Protein AF-A0A2E6K9S9-F1 (afdb_monomer)

Radius of gyration: 21.76 Å; Cα contacts (8 Å, |Δi|>4): 174; chains: 1; bounding box: 40×56×53 Å

Mean predicted aligned error: 11.15 Å

Sequence (138 aa):
MPVTQSCGAIKMEAGGRLWPNSSPAFRYSPISSASMPVILAVPHAGRSYPEEIIRQMRDPQSSMLKLEDRFVDKLATKIARETGAAILIAEAPRAMIDLNRNVDDVDWGMVRGWAEKARTPVTLIGGREAVWGWFHGA

Secondary structure (DSSP, 8-state):
-------PPPP-EEE---TTT---SEEE--GGG-SSS-EEEETT------HHHHTT-SSHHHHHHHHS-TTHHHHHHHHHHHH--EEEEE-S-TTT--TTS-TT---GGGSTTHHHHTTS-----SSS----------

Nearest PDB structures (foldseek):
  2odf-assembly2_B  TM=8.230E-01  e=2.430E+00  Agrobacterium fabrum str. C58
  2odf-assembly1_A  TM=8.263E-01  e=5.083E+00  Agrobacterium fabrum str. C58
  4qek-assembly1_A  TM=4.144E-01  e=2.779E+00  Mycobacterium tuberculosis H37Rv
  6cna-assembly1_D  TM=2.827E-01  e=3.178E+00  Rattus norvegicus
  8jj0-assembly1_A  TM=3.016E-01  e=7.601E+00  Homo sapiens

Structure (mmCIF, N/CA/C/O backbone):
data_AF-A0A2E6K9S9-F1
#
_entry.id   AF-A0A2E6K9S9-F1
#
loop_
_atom_site.group_PDB
_atom_site.id
_atom_site.type_symbol
_atom_site.label_atom_id
_atom_site.label_alt_id
_atom_site.label_comp_id
_atom_site.label_asym_id
_atom_site.label_entity_id
_atom_site.label_seq_id
_atom_site.pdbx_PDB_ins_code
_atom_site.Cartn_x
_atom_site.Cartn_y
_atom_site.Cartn_z
_atom_site.occupancy
_atom_site.B_iso_or_equiv
_atom_site.auth_seq_id
_atom_site.auth_comp_id
_atom_site.auth_asym_id
_atom_site.auth_atom_id
_atom_site.pdbx_PDB_model_num
ATOM 1 N N . MET A 1 1 ? -22.156 18.508 22.442 1.00 36.38 1 MET A N 1
ATOM 2 C CA . MET A 1 1 ? -21.326 17.376 22.904 1.00 36.38 1 MET A CA 1
ATOM 3 C C . MET A 1 1 ? -19.881 17.722 22.587 1.00 36.38 1 MET A C 1
ATOM 5 O O . MET A 1 1 ? -19.629 18.028 21.425 1.00 36.38 1 MET A O 1
ATOM 9 N N . PRO A 1 2 ? -18.963 17.786 23.563 1.00 31.95 2 PRO A N 1
ATOM 10 C CA . PRO A 1 2 ? -17.559 18.013 23.251 1.00 31.95 2 PRO A CA 1
ATOM 11 C C . PRO A 1 2 ? -17.049 16.797 22.471 1.00 31.95 2 PRO A C 1
ATOM 13 O O . PRO A 1 2 ? -17.202 15.663 22.919 1.00 31.95 2 PRO A O 1
ATOM 16 N N . VAL A 1 3 ? -16.507 17.027 21.275 1.00 35.84 3 VAL A N 1
ATOM 17 C CA . VAL A 1 3 ? -15.815 15.987 20.512 1.00 35.84 3 VAL A CA 1
ATOM 18 C C . VAL A 1 3 ? -14.481 15.771 21.209 1.00 35.84 3 VAL A C 1
ATOM 20 O O . VAL A 1 3 ? -13.521 16.509 21.004 1.00 35.84 3 VAL A O 1
ATOM 23 N N . THR A 1 4 ? -14.434 14.789 22.101 1.00 39.88 4 THR A N 1
ATOM 24 C CA . THR A 1 4 ? -13.175 14.232 22.580 1.00 39.88 4 THR A CA 1
ATOM 25 C C . THR A 1 4 ? -12.526 13.559 21.377 1.00 39.88 4 THR A C 1
ATOM 27 O O . THR A 1 4 ? -12.964 12.490 20.966 1.00 39.88 4 THR A O 1
ATOM 30 N N . GLN A 1 5 ? -11.503 14.164 20.781 1.00 41.75 5 GLN A N 1
ATOM 31 C CA . GLN A 1 5 ? -10.631 13.430 19.871 1.00 41.75 5 GLN A CA 1
ATOM 32 C C . GLN A 1 5 ? -9.212 13.480 20.399 1.00 41.75 5 GLN A C 1
ATOM 34 O O . GLN A 1 5 ? -8.505 14.482 20.325 1.00 41.75 5 GLN A O 1
ATOM 39 N N . SER A 1 6 ? -8.862 12.343 20.995 1.00 46.59 6 SER A N 1
ATOM 40 C CA . SER A 1 6 ? -7.512 11.854 21.218 1.00 46.59 6 SER A CA 1
ATOM 41 C C . SER A 1 6 ? -6.590 12.293 20.077 1.00 46.59 6 SER A C 1
ATOM 43 O O . SER A 1 6 ? -6.606 11.736 18.981 1.00 46.59 6 SER A O 1
ATOM 45 N N . CYS A 1 7 ? -5.772 13.309 20.345 1.00 42.12 7 CYS A N 1
ATOM 46 C CA . CYS A 1 7 ? -4.633 13.675 19.514 1.00 42.12 7 CYS A CA 1
ATOM 47 C C . CYS A 1 7 ? -3.494 12.689 19.819 1.00 42.12 7 CYS A C 1
ATOM 49 O O . CYS A 1 7 ? -2.490 13.031 20.436 1.00 42.12 7 CYS A O 1
ATOM 51 N N . GLY A 1 8 ? -3.705 11.418 19.476 1.00 60.91 8 GLY A N 1
ATOM 52 C CA . GLY A 1 8 ? -2.698 10.368 19.557 1.00 60.91 8 GLY A CA 1
ATOM 53 C C . GLY A 1 8 ? -2.144 10.069 18.169 1.00 60.91 8 GLY A C 1
ATOM 54 O O . GLY A 1 8 ? -2.893 9.967 17.197 1.00 60.91 8 GLY A O 1
ATOM 55 N N . ALA A 1 9 ? -0.825 9.921 18.044 1.00 72.44 9 ALA A N 1
ATOM 56 C CA . ALA A 1 9 ? -0.251 9.352 16.830 1.00 72.44 9 ALA A CA 1
ATOM 57 C C . ALA A 1 9 ? -0.765 7.910 16.659 1.00 72.44 9 ALA A C 1
ATOM 59 O O . ALA A 1 9 ? -0.695 7.122 17.602 1.00 72.44 9 ALA A O 1
ATOM 60 N N . ILE A 1 10 ? -1.262 7.552 15.468 1.00 85.38 10 ILE A N 1
ATOM 61 C CA . ILE A 1 10 ? -1.577 6.150 15.151 1.00 85.38 10 ILE A CA 1
ATOM 62 C C . ILE A 1 10 ? -0.277 5.359 15.265 1.00 85.38 10 ILE A C 1
ATOM 64 O O . ILE A 1 10 ? 0.690 5.649 14.554 1.00 85.38 10 ILE A O 1
ATOM 68 N N . LYS A 1 11 ? -0.253 4.367 16.158 1.00 89.31 11 LYS A N 1
ATOM 69 C CA . LYS A 1 11 ? 0.857 3.422 16.231 1.00 89.31 11 LYS A CA 1
ATOM 70 C C . LYS A 1 11 ? 0.837 2.569 14.965 1.00 89.31 11 LYS A C 1
ATOM 72 O O . LYS A 1 11 ? -0.150 1.891 14.698 1.00 89.31 11 LYS A O 1
ATOM 77 N N . MET A 1 12 ? 1.936 2.597 14.221 1.00 93.81 12 MET A N 1
ATOM 78 C CA . MET A 1 12 ? 2.115 1.814 13.001 1.00 93.81 12 MET A CA 1
ATOM 79 C C . MET A 1 12 ? 3.213 0.773 13.204 1.00 93.81 12 MET A C 1
ATOM 81 O O . MET A 1 12 ? 4.258 1.064 13.786 1.00 93.81 12 MET A O 1
ATOM 85 N N . GLU A 1 13 ? 2.985 -0.420 12.680 1.00 95.88 13 GLU A N 1
ATOM 86 C CA . GLU A 1 13 ? 3.943 -1.515 12.580 1.00 95.88 13 GLU A CA 1
ATOM 87 C C . GLU A 1 13 ? 4.247 -1.779 11.105 1.00 95.88 13 GLU A C 1
ATOM 89 O O . GLU A 1 13 ? 3.453 -1.449 10.224 1.00 95.88 13 GLU A O 1
ATOM 94 N N . ALA A 1 14 ? 5.428 -2.322 10.829 1.00 96.50 14 ALA A N 1
ATOM 95 C CA . ALA A 1 14 ? 5.895 -2.618 9.482 1.00 96.50 14 ALA A CA 1
ATOM 96 C C . ALA A 1 14 ? 5.890 -4.130 9.241 1.00 96.50 14 ALA A C 1
ATOM 98 O O . ALA A 1 14 ? 6.226 -4.902 10.138 1.00 96.50 14 ALA A O 1
ATOM 99 N N . GLY A 1 15 ? 5.537 -4.542 8.027 1.00 95.81 15 GLY A N 1
ATOM 100 C CA . GLY A 1 15 ? 5.458 -5.945 7.644 1.00 95.81 15 GLY A CA 1
ATOM 101 C C . GLY A 1 15 ? 5.961 -6.203 6.229 1.00 95.81 15 GLY A C 1
ATOM 102 O O . GLY A 1 15 ? 6.058 -5.300 5.392 1.00 95.81 15 GLY A O 1
ATOM 103 N N . GLY A 1 16 ? 6.302 -7.469 5.980 1.00 95.25 16 GLY A N 1
ATOM 104 C CA . GLY A 1 16 ? 6.906 -7.911 4.725 1.00 95.25 16 GLY A CA 1
ATOM 105 C C . GLY A 1 16 ? 8.263 -7.258 4.442 1.00 95.25 16 GLY A C 1
ATOM 106 O O . GLY A 1 16 ? 8.761 -6.435 5.212 1.00 95.25 16 GLY A O 1
ATOM 107 N N . ARG A 1 17 ? 8.886 -7.660 3.332 1.00 95.50 17 ARG A N 1
ATOM 108 C CA . ARG A 1 17 ? 10.155 -7.094 2.860 1.00 95.50 17 ARG A CA 1
ATOM 109 C C . ARG A 1 17 ? 10.157 -7.026 1.341 1.00 95.50 17 ARG A C 1
ATOM 111 O O . ARG A 1 17 ? 9.795 -8.000 0.686 1.00 95.50 17 ARG A O 1
ATOM 118 N N . LEU A 1 18 ? 10.575 -5.892 0.799 1.00 91.88 18 LEU A N 1
ATOM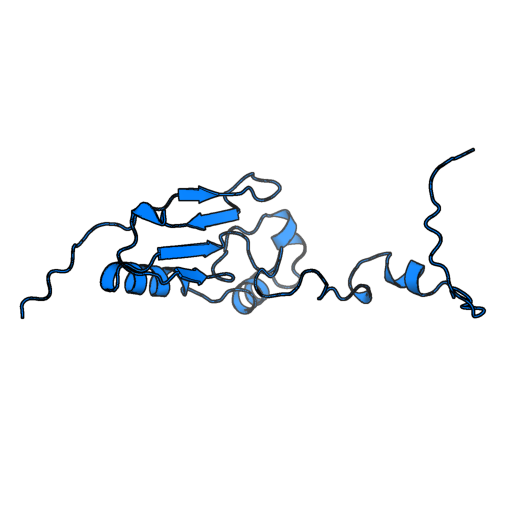 119 C CA . LEU A 1 18 ? 10.772 -5.694 -0.627 1.00 91.88 18 LEU A CA 1
ATOM 120 C C . LEU A 1 18 ? 12.152 -6.184 -1.040 1.00 91.88 18 LEU A C 1
ATOM 122 O O . LEU A 1 18 ? 13.158 -5.920 -0.381 1.00 91.88 18 LEU A O 1
ATOM 126 N N . TRP A 1 19 ? 12.203 -6.875 -2.169 1.00 87.25 19 TRP A N 1
ATOM 127 C CA . TRP A 1 19 ? 13.457 -7.132 -2.860 1.00 87.25 19 TRP A CA 1
ATOM 128 C C . TRP A 1 19 ? 13.911 -5.872 -3.619 1.00 87.25 19 TRP A C 1
ATOM 130 O O . TRP A 1 19 ? 13.052 -5.179 -4.168 1.00 87.25 19 TRP A O 1
ATOM 140 N N . PRO A 1 20 ? 15.222 -5.568 -3.708 1.00 88.31 20 PRO A N 1
ATOM 141 C CA . PRO A 1 20 ? 16.364 -6.226 -3.061 1.00 88.31 20 PRO A CA 1
ATOM 142 C C . PRO A 1 20 ? 16.767 -5.598 -1.719 1.00 88.31 20 PRO A C 1
ATOM 144 O O . PRO A 1 20 ? 17.520 -6.191 -0.953 1.00 88.31 20 PRO A O 1
ATOM 147 N N . ASN A 1 21 ? 16.279 -4.397 -1.412 1.00 83.06 21 ASN A N 1
ATOM 148 C CA . ASN A 1 21 ? 16.772 -3.576 -0.302 1.00 83.06 21 ASN A CA 1
ATOM 149 C C . ASN A 1 21 ? 16.188 -3.942 1.078 1.00 83.06 21 ASN A C 1
ATOM 151 O O . ASN A 1 21 ? 16.515 -3.291 2.067 1.00 83.06 21 ASN A O 1
ATOM 155 N N . SER A 1 22 ? 15.325 -4.961 1.163 1.00 89.75 22 SER A N 1
ATOM 156 C CA . SER A 1 22 ? 14.652 -5.413 2.391 1.00 89.75 22 SER A CA 1
ATOM 157 C C . SER A 1 22 ? 13.852 -4.329 3.125 1.00 89.75 22 SER A C 1
ATOM 159 O O . SER A 1 22 ? 13.562 -4.479 4.314 1.00 89.75 22 SER A O 1
ATOM 161 N N . SER A 1 23 ? 13.470 -3.248 2.437 1.00 92.25 23 SER A N 1
ATOM 162 C CA . SER A 1 23 ? 12.563 -2.237 2.992 1.00 92.25 23 SER A CA 1
ATOM 163 C C . SER A 1 23 ? 11.175 -2.841 3.268 1.00 92.25 23 SER A C 1
ATOM 165 O O . SER A 1 23 ? 10.826 -3.852 2.656 1.00 92.25 23 SER A O 1
ATOM 167 N N . PRO A 1 24 ? 10.375 -2.291 4.198 1.00 96.50 24 PRO A N 1
ATOM 168 C CA . PRO A 1 24 ? 9.038 -2.814 4.473 1.00 96.50 24 PRO A CA 1
ATOM 169 C C . PRO A 1 24 ? 8.162 -2.863 3.221 1.00 96.50 24 PRO A C 1
ATOM 171 O O . PRO A 1 24 ? 8.189 -1.937 2.417 1.00 96.50 24 PRO A O 1
ATOM 174 N N . ALA A 1 25 ? 7.355 -3.914 3.076 1.00 96.75 25 ALA A N 1
ATOM 175 C CA . ALA A 1 25 ? 6.396 -4.015 1.972 1.00 96.75 25 ALA A CA 1
ATOM 176 C C . ALA A 1 25 ? 5.077 -3.291 2.281 1.00 96.75 25 ALA A C 1
ATOM 178 O O . ALA A 1 25 ? 4.395 -2.817 1.372 1.00 96.75 25 ALA A O 1
ATOM 179 N N . PHE A 1 26 ? 4.723 -3.186 3.562 1.00 97.62 26 PHE A N 1
ATOM 180 C CA . PHE A 1 26 ? 3.543 -2.473 4.036 1.00 97.62 26 PHE A CA 1
ATOM 181 C C . PHE A 1 26 ? 3.720 -2.000 5.482 1.00 97.62 26 PHE A C 1
ATOM 183 O O . PHE A 1 26 ? 4.597 -2.470 6.215 1.00 97.62 26 PHE A O 1
ATOM 190 N N . ARG A 1 27 ? 2.839 -1.096 5.912 1.00 97.25 27 ARG A N 1
ATOM 191 C CA . ARG A 1 27 ? 2.632 -0.751 7.320 1.00 97.25 27 ARG A CA 1
ATOM 192 C C . ARG A 1 27 ? 1.170 -0.854 7.699 1.00 97.25 27 ARG A C 1
ATOM 194 O O . ARG A 1 27 ? 0.299 -0.600 6.877 1.00 97.25 27 ARG A O 1
ATOM 201 N N . TYR A 1 28 ? 0.896 -1.168 8.954 1.00 96.75 28 TYR A N 1
ATOM 202 C CA . TYR A 1 28 ? -0.464 -1.266 9.469 1.00 96.75 28 TYR A CA 1
ATOM 203 C C . TYR A 1 28 ? -0.558 -0.768 10.907 1.00 96.75 28 TYR A C 1
ATOM 205 O O . TYR A 1 28 ? 0.431 -0.770 11.636 1.00 96.75 28 TYR A O 1
ATOM 213 N N . SER A 1 29 ? -1.749 -0.359 11.333 1.00 95.56 29 SER A N 1
ATOM 214 C CA . SER A 1 29 ? -2.047 -0.157 12.751 1.00 95.56 29 SER A CA 1
ATOM 215 C C . SER A 1 29 ? -2.544 -1.469 13.368 1.00 95.56 29 SER A C 1
ATOM 217 O O . SER A 1 29 ? -3.447 -2.082 12.787 1.00 95.56 29 SER A O 1
ATOM 219 N N . PRO A 1 30 ? -2.044 -1.906 14.536 1.00 91.19 30 PRO A N 1
ATOM 220 C CA . PRO A 1 30 ? -2.567 -3.093 15.210 1.00 91.19 30 PRO A CA 1
ATOM 221 C C . PRO A 1 30 ? -4.078 -2.990 15.451 1.00 91.19 30 PRO A C 1
ATOM 223 O O . PRO A 1 30 ? -4.555 -1.973 15.951 1.00 91.19 30 PRO A O 1
ATOM 226 N N . ILE A 1 31 ? -4.838 -4.047 15.152 1.00 84.81 31 ILE A N 1
ATOM 227 C CA . ILE A 1 31 ? -6.307 -4.053 15.319 1.00 84.81 31 ILE A CA 1
ATOM 228 C C . ILE A 1 31 ? -6.708 -3.818 16.783 1.00 84.81 31 ILE A C 1
ATOM 230 O O . ILE A 1 31 ? -7.719 -3.180 17.047 1.00 84.81 31 ILE A O 1
ATOM 234 N N . SER A 1 32 ? -5.875 -4.241 17.740 1.00 85.19 32 SER A N 1
ATOM 235 C CA . SER A 1 32 ? -6.064 -3.964 19.172 1.00 85.19 32 SER A CA 1
ATOM 236 C C . SER A 1 32 ? -6.070 -2.472 19.530 1.00 85.19 32 SER A C 1
ATOM 238 O O . SER A 1 32 ? -6.477 -2.120 20.633 1.00 85.19 32 SER A O 1
ATOM 240 N N . SER A 1 33 ? -5.623 -1.599 18.622 1.00 80.19 33 SER A N 1
ATOM 241 C CA . SER A 1 33 ? -5.662 -0.141 18.778 1.00 80.19 33 SER A CA 1
ATOM 242 C C . SER A 1 33 ? -6.837 0.536 18.061 1.00 80.19 33 SER A C 1
ATOM 244 O O . SER A 1 33 ? -7.002 1.746 18.199 1.00 80.19 33 SER A O 1
ATOM 246 N N . ALA A 1 34 ? -7.651 -0.213 17.311 1.00 89.25 34 ALA A N 1
ATOM 247 C CA . ALA A 1 34 ? -8.806 0.323 16.599 1.00 89.25 34 ALA A CA 1
ATOM 248 C C . ALA A 1 34 ? -10.033 0.426 17.516 1.00 89.25 34 ALA A C 1
ATOM 250 O O . ALA A 1 34 ? -10.288 -0.458 18.332 1.00 89.25 34 ALA A O 1
ATOM 251 N N . SER A 1 35 ? -10.827 1.485 17.350 1.00 91.50 35 SER A N 1
ATOM 252 C CA . SER A 1 35 ? -12.069 1.707 18.107 1.00 91.50 35 SER A CA 1
ATOM 253 C C . SER A 1 35 ? -13.335 1.355 17.319 1.00 91.50 35 SER A C 1
ATOM 255 O O . SER A 1 35 ? -14.440 1.492 17.843 1.00 91.50 35 SER A O 1
ATOM 257 N N . MET A 1 36 ? -13.196 0.905 16.067 1.00 92.12 36 MET A N 1
ATOM 258 C CA . MET A 1 36 ? -14.310 0.490 15.215 1.00 92.12 36 MET A CA 1
ATOM 259 C C . MET A 1 36 ? -13.934 -0.685 14.300 1.00 92.12 36 MET A C 1
ATOM 261 O O . MET A 1 36 ? -12.756 -0.855 13.979 1.00 92.12 36 MET A O 1
ATOM 265 N N . PRO A 1 37 ? -14.917 -1.469 13.816 1.00 94.38 37 PRO A N 1
ATOM 266 C CA . PRO A 1 37 ? -14.675 -2.639 12.972 1.00 94.38 37 PRO A CA 1
ATOM 267 C C . PRO A 1 37 ? -14.471 -2.257 11.493 1.00 94.38 37 PRO A C 1
ATOM 269 O O . PRO A 1 37 ? -15.073 -2.849 10.601 1.00 94.38 37 PRO A O 1
ATOM 272 N N . VAL A 1 38 ? -13.651 -1.239 11.223 1.00 95.06 38 VAL A N 1
ATOM 273 C CA . VAL A 1 38 ? -13.349 -0.756 9.868 1.00 95.06 38 VAL A CA 1
ATOM 274 C C . VAL A 1 38 ? -11.838 -0.694 9.677 1.00 95.06 38 VAL A C 1
ATOM 276 O O . VAL A 1 38 ? -11.117 -0.182 10.534 1.00 95.06 38 VAL A O 1
ATOM 279 N N . ILE A 1 39 ? -11.374 -1.195 8.529 1.00 95.75 39 ILE A N 1
ATOM 280 C CA . ILE A 1 39 ? -9.983 -1.098 8.079 1.00 95.75 39 ILE A CA 1
ATOM 281 C C . ILE A 1 39 ? -9.944 -0.255 6.803 1.00 95.75 39 ILE A C 1
ATOM 283 O O . ILE A 1 39 ? -10.614 -0.569 5.821 1.00 95.75 39 ILE A O 1
ATOM 287 N N . LEU A 1 40 ? -9.122 0.790 6.803 1.00 96.94 40 LEU A N 1
ATOM 288 C CA . LEU A 1 40 ? -8.782 1.565 5.616 1.00 96.94 40 LEU A CA 1
ATOM 289 C C . LEU A 1 40 ? -7.585 0.910 4.921 1.00 96.94 40 LEU A C 1
ATOM 291 O O . LEU A 1 40 ? -6.455 0.993 5.406 1.00 96.94 40 LEU A O 1
ATOM 295 N N . ALA A 1 41 ? -7.831 0.247 3.793 1.00 97.50 41 ALA A N 1
ATOM 296 C CA . ALA A 1 41 ? -6.782 -0.335 2.965 1.00 97.50 41 ALA A CA 1
ATOM 297 C C . ALA A 1 41 ? -6.322 0.662 1.896 1.00 97.50 41 ALA A C 1
ATOM 299 O O . ALA A 1 41 ? -7.133 1.276 1.204 1.00 97.50 41 ALA A O 1
ATOM 300 N N . VAL A 1 42 ? -5.008 0.807 1.759 1.00 98.06 42 VAL A N 1
ATOM 301 C CA . VAL A 1 42 ? -4.373 1.781 0.875 1.00 98.06 42 VAL A CA 1
ATOM 302 C C . VAL A 1 42 ? -3.329 1.069 0.002 1.00 98.06 42 VAL A C 1
ATOM 304 O O . VAL A 1 42 ? -2.127 1.146 0.276 1.00 98.06 42 VAL A O 1
ATOM 307 N N . PRO A 1 43 ? -3.768 0.325 -1.032 1.00 97.88 43 PRO A N 1
ATOM 308 C CA . PRO A 1 43 ? -2.906 -0.589 -1.787 1.00 97.88 43 PRO A CA 1
ATOM 309 C C . PRO A 1 43 ? -1.930 0.122 -2.734 1.00 97.88 43 PRO A C 1
ATOM 311 O O . PRO A 1 43 ? -0.976 -0.490 -3.205 1.00 97.88 43 PRO A O 1
ATOM 314 N N . HIS A 1 44 ? -2.155 1.406 -3.024 1.00 98.06 44 HIS A N 1
ATOM 315 C CA . HIS A 1 44 ? -1.481 2.130 -4.106 1.00 98.06 44 HIS A CA 1
ATOM 316 C C . HIS A 1 44 ? -0.721 3.384 -3.657 1.00 98.06 44 HIS A C 1
ATOM 318 O O . HIS A 1 44 ? -0.369 4.231 -4.478 1.00 98.06 44 HIS A O 1
ATOM 324 N N . ALA A 1 45 ? -0.436 3.500 -2.359 1.00 97.19 45 ALA A N 1
ATOM 325 C CA . ALA A 1 45 ? 0.386 4.582 -1.813 1.00 97.19 45 ALA A CA 1
ATOM 326 C C . ALA A 1 45 ? 1.899 4.305 -1.853 1.00 97.19 45 ALA A C 1
ATOM 328 O O . ALA A 1 45 ? 2.683 5.181 -1.472 1.00 97.19 45 ALA A O 1
ATOM 329 N N . GLY A 1 46 ? 2.302 3.104 -2.276 1.00 95.88 46 GLY A N 1
ATOM 330 C CA . GLY A 1 46 ? 3.684 2.650 -2.221 1.00 95.88 46 GLY A CA 1
ATOM 331 C C . GLY A 1 46 ? 4.615 3.460 -3.116 1.00 95.88 46 GLY A C 1
ATOM 332 O O . GLY A 1 46 ? 4.350 3.653 -4.302 1.00 95.88 46 GLY A O 1
ATOM 333 N N . ARG A 1 47 ? 5.716 3.933 -2.525 1.00 94.94 47 ARG A N 1
ATOM 334 C CA . ARG A 1 47 ? 6.741 4.767 -3.184 1.00 94.94 47 ARG A CA 1
ATOM 335 C C . ARG A 1 47 ? 8.156 4.244 -2.972 1.00 94.94 47 ARG A C 1
ATOM 337 O O . ARG A 1 47 ? 9.121 4.889 -3.375 1.00 94.94 47 ARG A O 1
ATOM 344 N N . SER A 1 48 ? 8.300 3.082 -2.344 1.00 94.94 48 SER A N 1
ATOM 345 C CA . SER A 1 48 ? 9.590 2.430 -2.144 1.00 94.94 48 SER A CA 1
ATOM 346 C C . SER A 1 48 ? 9.996 1.683 -3.411 1.00 94.94 48 SER A C 1
ATOM 348 O O . SER A 1 48 ? 10.010 0.459 -3.430 1.00 94.94 48 SER A O 1
ATOM 350 N N . TYR A 1 49 ? 10.293 2.420 -4.483 1.00 94.62 49 TYR A N 1
ATOM 351 C CA . TYR A 1 49 ? 10.771 1.852 -5.743 1.00 94.62 49 TYR A CA 1
ATOM 352 C C . TYR A 1 49 ? 12.232 1.400 -5.614 1.00 94.62 49 TYR A C 1
ATOM 354 O O . TYR A 1 49 ? 13.107 2.248 -5.415 1.00 94.62 49 TYR A O 1
ATOM 362 N N . PRO A 1 50 ? 12.533 0.096 -5.761 1.00 93.06 50 PRO A N 1
ATOM 363 C CA . PRO A 1 50 ? 13.903 -0.356 -5.945 1.00 93.06 50 PRO A CA 1
ATOM 364 C C . PRO A 1 50 ? 14.522 0.255 -7.198 1.00 93.06 50 PRO A C 1
ATOM 366 O O . PRO A 1 50 ? 13.838 0.448 -8.208 1.00 93.06 50 PRO A O 1
ATOM 369 N N . GLU A 1 51 ? 15.827 0.507 -7.168 1.00 93.81 51 GLU A N 1
ATOM 370 C CA . GLU A 1 51 ? 16.530 1.113 -8.299 1.00 93.81 51 GLU A CA 1
ATOM 371 C C . GLU A 1 51 ? 16.432 0.243 -9.564 1.00 93.81 51 GLU A C 1
ATOM 373 O O . GLU A 1 51 ? 16.285 0.752 -10.674 1.00 93.81 51 GLU A O 1
ATOM 378 N N . GLU A 1 52 ? 16.414 -1.079 -9.399 1.00 91.31 52 GLU A N 1
ATOM 379 C CA . GLU A 1 52 ? 16.247 -2.059 -10.471 1.00 91.31 52 GLU A CA 1
ATOM 380 C C . GLU A 1 52 ? 14.906 -1.917 -11.196 1.00 91.31 52 GLU A C 1
ATOM 382 O O . GLU A 1 52 ? 14.838 -2.165 -12.400 1.00 91.31 52 GLU A O 1
ATOM 387 N N . ILE A 1 53 ? 13.850 -1.511 -10.485 1.00 92.31 53 ILE A N 1
ATOM 388 C CA . ILE A 1 53 ? 12.530 -1.256 -11.070 1.00 92.31 53 ILE A CA 1
ATOM 389 C C . ILE A 1 53 ? 12.545 0.085 -11.800 1.00 92.31 53 ILE A C 1
ATOM 391 O O . ILE A 1 53 ? 12.096 0.158 -12.942 1.00 92.31 53 ILE A O 1
ATOM 395 N N . ILE A 1 54 ? 13.122 1.126 -11.190 1.00 95.00 54 ILE A N 1
AT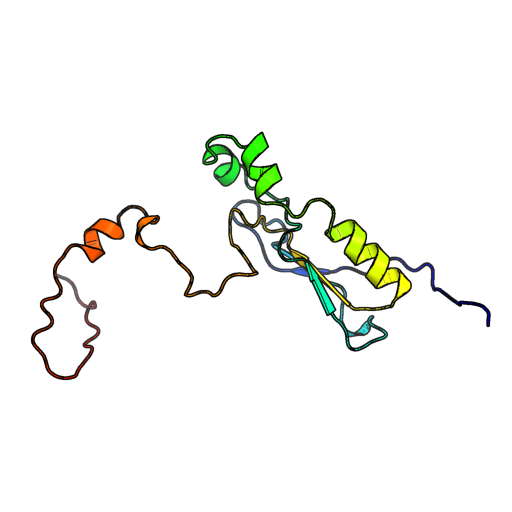OM 396 C CA . ILE A 1 54 ? 13.240 2.461 -11.799 1.00 95.00 54 ILE A CA 1
ATOM 397 C C . ILE A 1 54 ? 13.989 2.379 -13.134 1.00 95.00 54 ILE A C 1
ATOM 399 O O . ILE A 1 54 ? 13.517 2.919 -14.131 1.00 95.00 54 ILE A O 1
ATOM 403 N N . ARG A 1 55 ? 15.116 1.655 -13.186 1.00 94.81 55 ARG A N 1
ATOM 404 C CA . ARG A 1 55 ? 15.928 1.488 -14.407 1.00 94.81 55 ARG A CA 1
ATOM 405 C C . ARG A 1 55 ? 15.197 0.761 -15.541 1.00 94.81 55 ARG A C 1
ATOM 407 O O . ARG A 1 55 ? 15.575 0.921 -16.696 1.00 94.81 55 ARG A O 1
ATOM 414 N N . GLN A 1 56 ? 14.176 -0.038 -15.231 1.00 91.56 56 GLN A N 1
ATOM 415 C CA . GLN A 1 56 ? 13.366 -0.745 -16.230 1.00 91.56 56 GLN A CA 1
ATOM 416 C C . GLN A 1 56 ? 12.182 0.086 -16.743 1.00 91.56 56 GLN A C 1
ATOM 418 O O . GLN A 1 56 ? 11.557 -0.283 -17.739 1.00 91.56 56 GLN A O 1
ATOM 423 N N . MET A 1 57 ? 11.864 1.212 -16.098 1.00 93.56 57 MET A N 1
ATOM 424 C CA . MET A 1 57 ? 10.803 2.100 -16.558 1.00 93.56 57 MET A CA 1
ATOM 425 C C . MET A 1 57 ? 11.252 2.899 -17.783 1.00 93.56 57 MET A C 1
ATOM 427 O O . MET A 1 57 ? 12.329 3.485 -17.805 1.00 93.56 57 MET A O 1
ATOM 431 N N . ARG A 1 58 ? 10.378 2.983 -18.793 1.00 91.88 58 ARG A N 1
ATOM 432 C CA . ARG A 1 58 ? 10.632 3.763 -20.018 1.00 91.88 58 ARG A CA 1
ATOM 433 C C . ARG A 1 58 ? 10.769 5.264 -19.743 1.00 91.88 58 ARG A C 1
ATOM 435 O O . ARG A 1 58 ? 11.632 5.915 -20.315 1.00 91.88 58 ARG A O 1
ATOM 442 N N . ASP A 1 59 ? 9.891 5.790 -18.896 1.00 96.00 59 ASP A N 1
ATOM 443 C CA . ASP A 1 59 ? 9.899 7.172 -18.408 1.00 96.00 59 ASP A CA 1
ATOM 444 C C . ASP A 1 59 ? 9.564 7.125 -16.912 1.00 96.00 59 ASP A C 1
ATOM 446 O O . ASP A 1 59 ? 8.379 7.094 -16.553 1.00 96.00 59 ASP A O 1
ATOM 450 N N . PRO A 1 60 ? 10.574 7.029 -16.029 1.00 95.62 60 PRO A N 1
ATOM 451 C CA . PRO A 1 60 ? 10.340 6.822 -14.607 1.00 95.62 60 PRO A CA 1
ATOM 452 C C . PRO A 1 60 ? 9.503 7.933 -13.973 1.00 95.62 60 PRO A C 1
ATOM 454 O O . PRO A 1 60 ? 8.601 7.649 -13.188 1.00 95.62 60 PRO A O 1
ATOM 457 N N . GLN A 1 61 ? 9.751 9.194 -14.341 1.00 94.19 61 GLN A N 1
ATOM 458 C CA . GLN A 1 61 ? 9.045 10.329 -13.751 1.00 94.19 61 GLN A CA 1
ATOM 459 C C . GLN A 1 61 ? 7.553 10.277 -14.081 1.00 94.19 61 GLN A C 1
ATOM 461 O O . GLN A 1 61 ? 6.730 10.343 -13.172 1.00 94.19 61 GLN A O 1
ATOM 466 N N . SER A 1 62 ? 7.188 10.099 -15.354 1.00 96.19 62 SER A N 1
ATOM 467 C CA . SER A 1 62 ? 5.774 10.002 -15.738 1.00 96.19 62 SER A CA 1
ATOM 468 C C . SER A 1 62 ? 5.121 8.712 -15.233 1.00 96.19 62 SER A C 1
ATOM 470 O O . SER A 1 62 ? 3.962 8.725 -14.817 1.00 96.19 62 SER A O 1
ATOM 472 N N . SER A 1 63 ? 5.851 7.594 -15.249 1.00 95.50 63 SER A N 1
ATOM 473 C CA . SER A 1 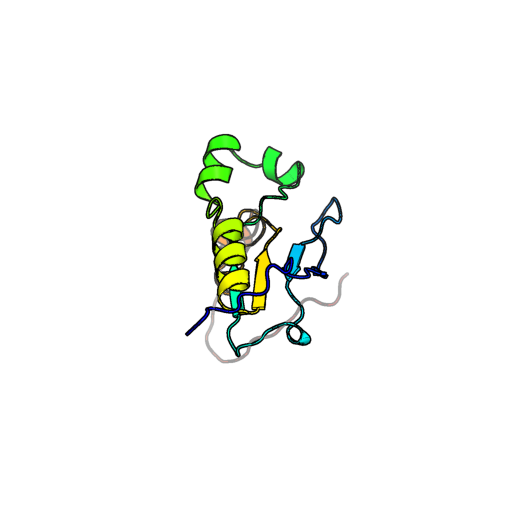63 ? 5.306 6.281 -14.878 1.00 95.50 63 SER A CA 1
ATOM 474 C C . SER A 1 63 ? 4.967 6.208 -13.393 1.00 95.50 63 SER A C 1
ATOM 476 O O . SER A 1 63 ? 3.858 5.806 -13.052 1.00 95.50 63 SER A O 1
ATOM 478 N N . MET A 1 64 ? 5.868 6.659 -12.512 1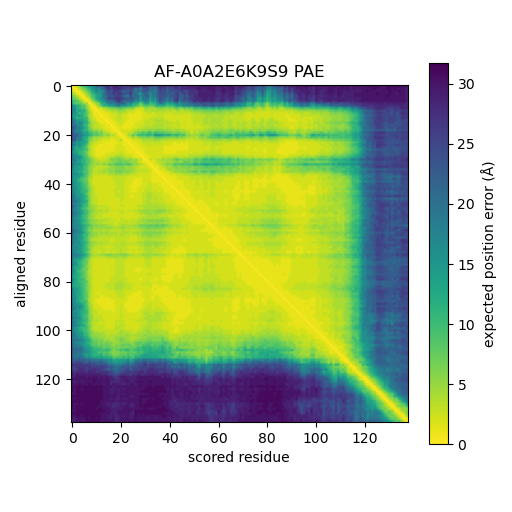.00 95.44 64 MET A N 1
ATOM 479 C CA . MET A 1 64 ? 5.616 6.679 -11.065 1.00 95.44 64 MET A CA 1
ATOM 480 C C . MET A 1 64 ? 4.378 7.522 -10.726 1.00 95.44 64 MET A C 1
ATOM 482 O O . MET A 1 64 ? 3.513 7.079 -9.976 1.00 95.44 64 MET A O 1
ATOM 486 N N . LEU A 1 65 ? 4.217 8.686 -11.370 1.00 93.81 65 LEU A N 1
ATOM 487 C CA . LEU A 1 65 ? 3.038 9.542 -11.182 1.00 93.81 65 LEU A CA 1
ATOM 488 C C . LEU A 1 65 ? 1.718 8.863 -11.546 1.00 93.81 65 LEU A C 1
ATOM 490 O O . LEU A 1 65 ? 0.710 9.121 -10.898 1.00 93.81 65 LEU A O 1
ATOM 494 N N . LYS A 1 66 ? 1.714 8.037 -12.594 1.00 94.56 66 LYS A N 1
ATOM 495 C CA . LYS A 1 66 ? 0.511 7.349 -13.084 1.00 94.56 66 LYS A CA 1
ATOM 496 C C . LYS A 1 66 ? 0.170 6.094 -12.284 1.00 94.56 66 LYS A C 1
ATOM 498 O O . LYS A 1 66 ? -0.975 5.660 -12.310 1.00 94.56 66 LYS A O 1
ATOM 503 N N . LEU A 1 67 ? 1.161 5.490 -11.632 1.00 95.25 67 LEU A N 1
ATOM 504 C CA . LEU A 1 67 ? 1.015 4.223 -10.911 1.00 95.25 67 LEU A CA 1
ATOM 505 C C . LEU A 1 67 ? 0.728 4.416 -9.413 1.00 95.25 67 LEU A C 1
ATOM 507 O O . LEU A 1 67 ? 0.308 3.469 -8.741 1.00 95.25 67 LEU A O 1
ATOM 511 N N . GLU A 1 68 ? 0.916 5.629 -8.897 1.00 96.44 68 GLU A N 1
ATOM 512 C CA . GLU A 1 68 ? 0.642 6.010 -7.512 1.00 96.44 68 GLU A CA 1
ATOM 513 C C . GLU A 1 68 ? -0.720 6.687 -7.350 1.00 96.44 68 GLU A C 1
ATOM 515 O O . GLU A 1 68 ? -1.031 7.665 -8.032 1.00 96.44 68 GLU A O 1
ATOM 520 N N . ASP A 1 69 ? -1.455 6.292 -6.314 1.00 97.12 69 ASP A N 1
ATOM 521 C CA . ASP A 1 69 ? -2.569 7.087 -5.803 1.00 97.12 69 ASP A CA 1
ATOM 522 C C . ASP A 1 69 ? -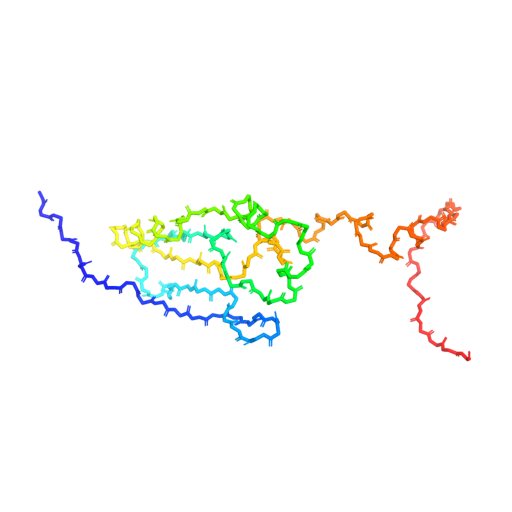1.984 8.162 -4.875 1.00 97.12 69 ASP A C 1
ATOM 524 O O . ASP A 1 69 ? -1.870 8.007 -3.658 1.00 97.12 69 ASP A O 1
ATOM 528 N N . ARG A 1 70 ? -1.470 9.251 -5.450 1.00 92.31 70 ARG A N 1
ATOM 529 C CA . ARG A 1 70 ? -0.628 10.185 -4.691 1.00 92.31 70 ARG A CA 1
ATOM 530 C C . ARG A 1 70 ? -1.333 10.789 -3.471 1.00 92.31 70 ARG A C 1
ATOM 532 O O . ARG A 1 70 ? -2.328 11.491 -3.569 1.00 92.31 70 ARG A O 1
ATOM 539 N N . PHE A 1 71 ? -0.693 10.586 -2.321 1.00 94.44 71 PHE A N 1
ATOM 540 C CA . PHE A 1 71 ? -1.000 11.136 -0.995 1.00 94.44 71 PHE A CA 1
ATOM 541 C C . PHE A 1 71 ? -2.231 10.538 -0.316 1.00 94.44 71 PHE A C 1
ATOM 543 O O . PHE A 1 71 ? -2.619 11.006 0.757 1.00 94.44 71 PHE A O 1
ATOM 550 N N . VAL A 1 72 ? -2.800 9.470 -0.877 1.00 97.12 72 VAL A N 1
ATOM 551 C CA . VAL A 1 72 ? -3.919 8.758 -0.257 1.00 97.12 72 VAL A CA 1
ATOM 552 C C . VAL A 1 72 ? -3.547 8.185 1.123 1.00 97.12 72 VAL A C 1
ATOM 554 O O . VAL A 1 72 ? -4.392 8.132 2.010 1.00 97.12 72 VAL A O 1
ATOM 557 N N . ASP A 1 73 ? -2.270 7.868 1.367 1.00 96.44 73 ASP A N 1
ATOM 558 C CA . ASP A 1 73 ? -1.735 7.479 2.678 1.00 96.44 73 ASP A CA 1
ATOM 559 C C . ASP A 1 73 ? -1.939 8.564 3.743 1.00 96.44 73 ASP A C 1
ATOM 561 O O . ASP A 1 73 ? -2.352 8.276 4.870 1.00 96.44 73 ASP A O 1
ATOM 565 N N . LYS A 1 74 ? -1.709 9.831 3.378 1.00 96.19 74 LYS A N 1
ATOM 566 C CA . LYS A 1 74 ? -1.902 10.978 4.275 1.00 96.19 74 LYS A CA 1
ATOM 567 C C . LYS A 1 74 ? -3.381 11.186 4.578 1.00 96.19 74 LYS A C 1
ATOM 569 O O . LYS A 1 74 ? -3.739 11.430 5.731 1.00 96.19 74 LYS A O 1
ATOM 574 N N . LEU A 1 75 ? -4.228 11.064 3.554 1.00 96.81 75 LEU A N 1
ATOM 575 C CA . LEU A 1 75 ? -5.679 11.162 3.695 1.00 96.81 75 LEU A CA 1
ATOM 576 C C . LEU A 1 75 ? -6.213 10.060 4.617 1.00 96.81 75 LEU A C 1
ATOM 578 O O . LEU A 1 75 ? -6.875 10.361 5.606 1.00 96.81 75 LEU A O 1
ATOM 582 N N . ALA A 1 76 ? -5.862 8.804 4.347 1.00 96.62 76 ALA A N 1
ATOM 583 C CA . ALA A 1 76 ? -6.273 7.665 5.156 1.00 96.62 76 ALA A CA 1
ATOM 584 C C . ALA A 1 76 ? -5.765 7.777 6.600 1.00 96.62 76 ALA A C 1
ATOM 586 O O . ALA A 1 76 ? -6.523 7.526 7.529 1.00 96.62 76 ALA A O 1
ATOM 587 N N . THR A 1 77 ? -4.525 8.235 6.812 1.00 95.75 77 THR A N 1
ATOM 588 C CA . THR A 1 77 ? -3.979 8.475 8.160 1.00 95.75 77 THR A CA 1
ATOM 589 C C . THR A 1 77 ? -4.801 9.513 8.923 1.00 95.75 77 THR A C 1
ATOM 591 O O . THR A 1 77 ? -5.066 9.334 10.111 1.00 95.75 77 THR A O 1
ATOM 594 N N . LYS A 1 78 ? -5.221 10.600 8.263 1.00 96.06 78 LYS A N 1
ATOM 595 C CA . LYS A 1 78 ? -6.077 11.617 8.884 1.00 96.06 78 LYS A CA 1
ATOM 596 C C . LYS A 1 78 ? -7.450 11.041 9.242 1.00 96.06 78 LYS A C 1
ATOM 598 O O . LYS A 1 78 ? -7.877 11.186 10.382 1.00 96.06 78 LYS A O 1
ATOM 603 N N . ILE A 1 79 ? -8.087 10.329 8.311 1.00 95.31 79 ILE A N 1
ATOM 604 C CA . ILE A 1 79 ? -9.387 9.686 8.547 1.00 95.31 79 ILE A CA 1
ATOM 605 C C . ILE A 1 79 ? -9.283 8.683 9.699 1.00 95.31 79 ILE A C 1
ATOM 607 O O . ILE A 1 79 ? -10.113 8.707 10.600 1.00 95.31 79 ILE A O 1
ATOM 611 N N . ALA A 1 80 ? -8.252 7.839 9.728 1.00 94.88 80 ALA A N 1
ATOM 612 C CA . ALA A 1 80 ? -8.038 6.868 10.797 1.00 94.88 80 ALA A CA 1
ATOM 613 C C . ALA A 1 80 ? -7.836 7.539 12.167 1.00 94.88 80 ALA A C 1
ATOM 615 O O . ALA A 1 80 ? -8.342 7.035 13.162 1.00 94.88 80 ALA A O 1
ATOM 616 N N . ARG A 1 81 ? -7.174 8.704 12.238 1.00 93.06 81 ARG A N 1
ATOM 617 C CA . ARG A 1 81 ? -7.022 9.461 13.498 1.00 93.06 81 ARG A CA 1
ATOM 618 C C . ARG A 1 81 ? -8.348 10.007 14.007 1.00 93.06 81 ARG A C 1
ATOM 620 O O . ARG A 1 81 ? -8.610 9.952 15.201 1.00 93.06 81 ARG A O 1
ATOM 627 N N . GLU A 1 82 ? -9.160 10.548 13.108 1.00 93.56 82 GLU A N 1
ATOM 628 C CA . GLU A 1 82 ? -10.446 11.149 13.467 1.00 93.56 82 GLU A CA 1
ATOM 629 C C . GLU A 1 82 ? -11.489 10.070 13.794 1.00 93.56 82 GLU A C 1
ATOM 631 O O . GLU A 1 82 ? -12.276 10.191 14.726 1.00 93.56 82 GLU A O 1
ATOM 636 N N . THR A 1 83 ? -11.490 8.967 13.060 1.00 93.69 83 THR A N 1
ATOM 637 C CA . THR A 1 83 ? -12.507 7.923 13.226 1.00 93.69 83 THR A CA 1
ATOM 638 C C . THR A 1 83 ? -12.105 6.879 14.269 1.00 93.69 83 THR A C 1
ATOM 640 O O . THR A 1 83 ? -12.954 6.396 15.012 1.00 93.69 83 THR A O 1
ATOM 643 N N . GLY A 1 84 ? -10.816 6.550 14.361 1.00 92.94 84 GLY A N 1
ATOM 644 C CA . GLY A 1 84 ? -10.306 5.389 15.091 1.00 92.94 84 GLY A CA 1
ATOM 645 C C . GLY A 1 84 ? -10.388 4.076 14.298 1.00 92.94 84 GLY A C 1
ATOM 646 O O . GLY A 1 84 ? -10.280 2.992 14.875 1.00 92.94 84 GLY A O 1
ATOM 647 N N . ALA A 1 85 ? -10.573 4.161 12.975 1.00 95.12 85 ALA A N 1
ATOM 648 C CA . ALA A 1 85 ? -10.422 3.025 12.070 1.00 95.12 85 ALA A CA 1
ATOM 649 C C . ALA A 1 85 ? -8.972 2.511 12.053 1.00 95.12 85 ALA A C 1
ATOM 651 O O . ALA A 1 85 ? -8.019 3.290 12.136 1.00 95.12 85 ALA A O 1
ATOM 652 N N . ALA A 1 86 ? -8.804 1.199 11.882 1.00 95.88 86 ALA A N 1
ATOM 653 C CA . ALA A 1 86 ? -7.500 0.629 11.568 1.00 95.88 86 ALA A CA 1
ATOM 654 C C . ALA A 1 86 ? -7.082 1.010 10.140 1.00 95.88 86 ALA A C 1
ATOM 656 O O . ALA A 1 86 ? -7.917 1.307 9.286 1.00 95.88 86 ALA A O 1
ATOM 657 N N . ILE A 1 87 ? -5.786 0.965 9.856 1.00 97.00 87 ILE A N 1
ATOM 658 C CA . ILE A 1 87 ? -5.228 1.309 8.550 1.00 97.00 87 ILE A CA 1
ATOM 659 C C . ILE A 1 87 ? -4.169 0.291 8.120 1.00 97.00 87 ILE A C 1
ATOM 661 O O . ILE A 1 87 ? -3.393 -0.191 8.944 1.00 97.00 87 ILE A O 1
ATOM 665 N N . LEU A 1 88 ? -4.135 -0.016 6.824 1.00 97.69 88 LEU A N 1
ATOM 666 C CA . LEU A 1 88 ? -3.130 -0.840 6.154 1.00 97.69 88 LEU A CA 1
ATOM 667 C C . LEU A 1 88 ? -2.664 -0.104 4.894 1.00 97.69 88 LEU A C 1
ATOM 669 O O . LEU A 1 88 ? -3.458 0.153 3.994 1.00 97.69 88 LEU A O 1
ATOM 673 N N . ILE A 1 89 ? -1.380 0.235 4.829 1.00 98.06 89 ILE A N 1
ATOM 674 C CA . ILE A 1 89 ? -0.774 1.030 3.759 1.00 98.06 89 ILE A CA 1
ATOM 675 C C . ILE A 1 89 ? 0.313 0.213 3.076 1.00 98.06 89 ILE A C 1
ATOM 677 O O . ILE A 1 89 ? 1.243 -0.254 3.733 1.00 98.06 89 ILE A O 1
ATOM 681 N N . ALA A 1 90 ? 0.220 0.072 1.758 1.00 98.00 90 ALA A N 1
ATOM 682 C CA . ALA A 1 90 ? 1.291 -0.506 0.963 1.00 98.00 90 ALA A CA 1
ATOM 683 C C . ALA A 1 90 ? 2.479 0.462 0.856 1.00 98.00 90 ALA A C 1
ATOM 685 O O . ALA A 1 90 ? 2.305 1.645 0.569 1.00 98.00 90 ALA A O 1
ATOM 686 N N . GLU A 1 91 ? 3.686 -0.063 1.050 1.00 96.81 91 GLU A N 1
ATOM 687 C CA . GLU A 1 91 ? 4.956 0.616 0.745 1.00 96.81 91 GLU A CA 1
ATOM 688 C C . GLU A 1 91 ? 5.508 0.135 -0.608 1.00 96.81 91 GLU A C 1
ATOM 690 O O . GLU A 1 91 ? 6.139 0.901 -1.343 1.00 96.81 91 GLU A O 1
ATOM 695 N N . ALA A 1 92 ? 5.189 -1.117 -0.968 1.00 96.62 92 ALA A N 1
ATOM 696 C CA . ALA A 1 92 ? 5.419 -1.695 -2.284 1.00 96.62 92 ALA A CA 1
ATOM 697 C C . ALA A 1 92 ? 4.712 -0.863 -3.371 1.00 96.62 92 ALA A C 1
ATOM 699 O O . ALA A 1 92 ? 3.491 -0.693 -3.302 1.00 96.62 92 ALA A O 1
ATOM 700 N N . PRO A 1 93 ? 5.425 -0.348 -4.384 1.00 95.88 93 PRO A N 1
ATOM 701 C CA . PRO A 1 93 ? 4.777 0.346 -5.485 1.00 95.88 93 PRO A CA 1
ATOM 702 C C . PRO A 1 93 ? 3.996 -0.629 -6.372 1.00 95.88 93 PRO A C 1
ATOM 704 O O . PRO A 1 93 ? 4.455 -1.739 -6.651 1.00 95.88 93 PRO A O 1
ATOM 707 N N . ARG A 1 94 ? 2.865 -0.169 -6.922 1.00 95.81 94 ARG A N 1
ATOM 708 C CA . ARG A 1 94 ? 2.014 -0.950 -7.843 1.00 95.81 94 ARG A CA 1
ATOM 709 C C . ARG A 1 94 ? 2.764 -1.466 -9.075 1.00 95.81 94 ARG A C 1
ATOM 711 O O . ARG A 1 94 ? 2.406 -2.488 -9.642 1.00 95.81 94 ARG A O 1
ATOM 718 N N . ALA A 1 95 ? 3.827 -0.762 -9.470 1.00 93.38 95 ALA A N 1
ATOM 719 C CA . ALA A 1 95 ? 4.719 -1.171 -10.552 1.00 93.38 95 ALA A CA 1
ATOM 720 C C . ALA A 1 95 ? 5.411 -2.525 -10.301 1.00 93.38 95 ALA A C 1
ATOM 722 O O . ALA A 1 95 ? 5.809 -3.178 -11.259 1.00 93.38 95 ALA A O 1
ATOM 723 N N . MET A 1 96 ? 5.592 -2.922 -9.034 1.00 93.06 96 MET A N 1
ATOM 724 C CA . MET A 1 96 ? 6.123 -4.238 -8.663 1.00 93.06 96 MET A CA 1
ATOM 725 C C . MET A 1 96 ? 5.015 -5.283 -8.563 1.00 93.06 96 MET A C 1
ATOM 727 O O . MET A 1 96 ? 5.167 -6.390 -9.067 1.00 93.06 96 MET A O 1
ATOM 731 N N . ILE A 1 97 ? 3.926 -4.938 -7.876 1.00 91.81 97 ILE A N 1
ATOM 732 C CA . ILE A 1 97 ? 2.758 -5.796 -7.701 1.00 91.81 97 ILE A CA 1
ATOM 733 C C . ILE A 1 97 ? 1.530 -4.929 -7.445 1.00 91.81 97 ILE A C 1
ATOM 735 O O . ILE A 1 97 ? 1.542 -4.055 -6.578 1.00 91.81 97 ILE A O 1
ATOM 739 N N . ASP A 1 98 ? 0.455 -5.172 -8.187 1.00 95.31 98 ASP A N 1
ATOM 740 C CA . ASP A 1 98 ? -0.815 -4.497 -7.957 1.00 95.31 98 ASP A CA 1
ATOM 741 C C . ASP A 1 98 ? -1.650 -5.282 -6.939 1.00 95.31 98 ASP A C 1
ATOM 743 O O . ASP A 1 98 ? -2.279 -6.285 -7.263 1.00 95.31 98 ASP A O 1
ATOM 747 N N . LEU A 1 99 ? -1.662 -4.811 -5.689 1.00 94.50 99 LEU A N 1
ATOM 748 C CA . LEU A 1 99 ? -2.384 -5.447 -4.580 1.00 94.50 99 LEU A CA 1
ATOM 749 C C . LEU A 1 99 ? -3.916 -5.351 -4.695 1.00 94.50 99 LEU A C 1
ATOM 751 O O . LEU A 1 99 ? -4.619 -5.915 -3.860 1.00 94.50 99 LEU A O 1
ATOM 755 N N . ASN A 1 100 ? -4.436 -4.635 -5.696 1.00 95.38 100 ASN A N 1
ATOM 756 C CA . ASN A 1 100 ? -5.866 -4.549 -5.990 1.00 95.38 100 ASN A CA 1
ATOM 757 C C . ASN A 1 100 ? -6.262 -5.382 -7.226 1.00 95.38 100 ASN A C 1
ATOM 759 O O . ASN A 1 100 ? -7.340 -5.190 -7.788 1.00 95.38 100 ASN A O 1
ATOM 763 N N . ARG A 1 101 ? -5.377 -6.279 -7.674 1.00 94.12 101 ARG A N 1
ATOM 764 C CA . ARG A 1 101 ? -5.618 -7.248 -8.749 1.00 94.12 101 ARG A CA 1
ATOM 765 C C . ARG A 1 101 ? -5.746 -8.652 -8.172 1.00 94.12 101 ARG A C 1
ATOM 767 O O . ARG A 1 101 ? -5.183 -8.966 -7.124 1.00 94.12 101 ARG A O 1
ATOM 774 N N . ASN A 1 102 ? -6.488 -9.502 -8.874 1.00 94.75 102 ASN A N 1
ATOM 775 C CA . ASN A 1 102 ? -6.501 -10.930 -8.581 1.00 94.75 102 ASN A CA 1
ATOM 776 C C . ASN A 1 102 ? -5.139 -11.541 -8.968 1.00 94.75 102 ASN A C 1
ATOM 778 O O . ASN A 1 102 ? -4.511 -11.083 -9.919 1.00 94.75 102 ASN A O 1
ATOM 782 N N . VAL A 1 103 ? -4.697 -12.582 -8.260 1.00 90.69 103 VAL A N 1
ATOM 783 C CA . VAL A 1 103 ? -3.481 -13.340 -8.595 1.00 90.69 103 VAL A CA 1
ATOM 784 C C . VAL A 1 103 ? -3.522 -13.942 -10.006 1.00 90.69 103 VAL A C 1
ATOM 786 O O . VAL A 1 103 ? -2.478 -14.077 -10.635 1.00 90.69 103 VAL A O 1
ATOM 789 N N . ASP A 1 104 ? -4.717 -14.243 -10.518 1.00 90.38 104 ASP A N 1
ATOM 790 C CA . ASP A 1 104 ? -4.920 -14.788 -11.863 1.00 90.38 104 ASP A CA 1
ATOM 791 C C . ASP A 1 104 ? -4.996 -13.701 -12.955 1.00 90.38 104 ASP A C 1
ATOM 793 O O . ASP A 1 104 ? -5.026 -14.021 -14.144 1.00 90.38 104 ASP A O 1
ATOM 797 N N . ASP A 1 105 ? -5.016 -12.413 -12.584 1.00 90.38 105 ASP A N 1
ATOM 798 C CA . ASP A 1 105 ? -5.072 -11.274 -13.516 1.00 90.38 105 ASP A CA 1
ATOM 799 C C . ASP A 1 105 ? -3.671 -10.947 -14.063 1.00 90.38 105 ASP A C 1
ATOM 801 O O . ASP A 1 105 ? -3.093 -9.885 -13.816 1.00 90.38 105 ASP A O 1
ATOM 805 N N . VAL A 1 106 ? -3.090 -11.923 -14.767 1.00 86.44 106 VAL A N 1
ATOM 806 C CA . VAL A 1 106 ? -1.760 -11.843 -15.377 1.00 86.44 106 VAL A CA 1
ATOM 807 C C . VAL A 1 106 ? -1.887 -11.952 -16.890 1.00 86.44 106 VAL A C 1
ATOM 809 O O . VAL A 1 106 ? -2.281 -12.989 -17.427 1.00 86.44 106 VAL A O 1
ATOM 812 N N . ASP A 1 107 ? -1.466 -10.906 -17.602 1.00 84.00 107 ASP A N 1
ATOM 813 C CA . ASP A 1 107 ? -1.245 -11.000 -19.043 1.00 84.00 107 ASP A CA 1
ATOM 814 C C . ASP A 1 107 ? 0.074 -11.734 -19.315 1.00 84.00 107 ASP A C 1
ATOM 816 O O . ASP A 1 107 ? 1.169 -11.165 -19.358 1.00 84.00 107 ASP A O 1
ATOM 820 N N . TRP A 1 108 ? -0.043 -13.040 -19.515 1.00 85.62 108 TRP A N 1
ATOM 821 C CA . TRP A 1 108 ? 1.060 -13.928 -19.859 1.00 85.62 108 TRP A CA 1
ATOM 822 C C . TRP A 1 108 ? 1.783 -13.545 -21.160 1.00 85.62 108 TRP A C 1
ATOM 824 O O . TRP A 1 108 ? 2.942 -13.919 -21.335 1.00 85.62 108 TRP A O 1
ATOM 834 N N . GLY A 1 109 ? 1.158 -12.764 -22.047 1.00 83.56 109 GLY A N 1
ATOM 835 C CA . GLY A 1 109 ? 1.804 -12.203 -23.232 1.00 83.56 109 GLY A CA 1
ATOM 836 C C . GLY A 1 109 ? 2.851 -11.132 -22.909 1.00 83.56 109 GLY A C 1
ATOM 837 O O . GLY A 1 109 ? 3.794 -10.949 -23.681 1.00 83.56 109 GLY A O 1
ATOM 838 N N . MET A 1 110 ? 2.736 -10.464 -21.756 1.00 81.94 110 MET A N 1
ATOM 839 C CA . MET A 1 110 ? 3.709 -9.472 -21.280 1.00 81.94 110 MET A CA 1
ATOM 840 C C . MET A 1 110 ? 4.963 -10.109 -20.664 1.00 81.94 110 MET A C 1
ATOM 842 O O . MET A 1 110 ? 6.000 -9.451 -20.546 1.00 81.94 110 MET A O 1
ATOM 846 N N . VAL A 1 111 ? 4.898 -11.388 -20.281 1.00 82.69 111 VAL A N 1
ATOM 847 C CA . VAL A 1 111 ? 6.026 -12.110 -19.684 1.00 82.69 111 VAL A CA 1
ATOM 848 C C . VAL A 1 111 ? 6.946 -12.627 -20.791 1.00 82.69 111 VAL A C 1
ATOM 850 O O . VAL A 1 111 ? 6.573 -13.478 -21.604 1.00 82.69 111 VAL A O 1
ATOM 853 N N . ARG A 1 112 ? 8.185 -12.121 -20.826 1.00 80.31 112 ARG A N 1
ATOM 854 C CA . ARG A 1 112 ? 9.200 -12.566 -21.798 1.00 80.31 112 ARG A CA 1
ATOM 855 C C . ARG A 1 112 ? 9.394 -14.085 -21.724 1.00 80.31 112 ARG A C 1
ATOM 857 O O . ARG A 1 112 ? 9.517 -14.643 -20.639 1.00 80.31 112 ARG A O 1
ATOM 864 N N . GLY A 1 113 ? 9.429 -14.741 -22.884 1.00 73.31 113 GLY A N 1
ATOM 865 C CA . GLY A 1 113 ? 9.588 -16.197 -23.006 1.00 73.31 113 GLY A CA 1
ATOM 866 C C . GLY A 1 113 ? 8.318 -17.014 -22.735 1.00 73.31 113 GLY A C 1
ATOM 867 O O . GLY A 1 113 ? 8.300 -18.218 -22.984 1.00 73.31 113 GLY A O 1
ATOM 868 N N . TRP A 1 114 ? 7.228 -16.393 -22.274 1.00 71.31 114 TRP A N 1
ATOM 869 C CA . TRP A 1 114 ? 5.990 -17.115 -21.972 1.00 71.31 114 TRP A CA 1
ATOM 870 C C . TRP A 1 114 ? 5.042 -17.207 -23.168 1.00 71.31 114 TRP A C 1
ATOM 872 O O . TRP A 1 114 ? 4.477 -18.266 -23.449 1.00 71.31 114 TRP A O 1
ATOM 882 N N . ALA A 1 115 ? 4.991 -16.147 -23.974 1.00 61.16 115 ALA A N 1
ATOM 883 C CA . ALA A 1 115 ? 4.287 -16.136 -25.254 1.00 61.16 115 ALA A CA 1
ATOM 884 C C . ALA A 1 115 ? 4.844 -17.145 -26.286 1.00 61.16 115 ALA A C 1
ATOM 886 O O . ALA A 1 115 ? 4.153 -17.480 -27.248 1.00 61.16 115 ALA A O 1
ATOM 887 N N . GLU A 1 116 ? 6.081 -17.623 -26.116 1.00 58.69 116 GLU A N 1
ATOM 888 C CA . GLU A 1 116 ? 6.687 -18.672 -26.953 1.00 58.69 116 GLU A CA 1
ATOM 889 C C . GLU A 1 116 ? 6.195 -20.068 -26.541 1.00 58.69 116 GLU A C 1
ATOM 891 O O . GLU A 1 116 ? 5.850 -20.880 -27.399 1.00 58.69 116 GLU A O 1
ATOM 896 N N . LYS A 1 117 ? 6.035 -20.320 -25.233 1.00 55.59 117 LYS A N 1
ATOM 897 C CA . LYS A 1 117 ? 5.439 -21.561 -24.706 1.00 55.59 117 LYS A CA 1
ATOM 898 C C . LYS A 1 117 ? 3.956 -21.693 -25.050 1.00 55.59 117 LYS A C 1
ATOM 900 O O . LYS A 1 117 ? 3.523 -22.770 -25.447 1.00 55.59 117 LYS A O 1
ATOM 905 N N . ALA A 1 118 ? 3.197 -20.599 -24.977 1.00 56.75 118 ALA A N 1
ATOM 906 C CA . ALA A 1 118 ? 1.772 -20.581 -25.325 1.00 56.75 118 ALA A CA 1
ATOM 907 C C . ALA A 1 118 ? 1.490 -20.821 -26.827 1.00 56.75 118 ALA A C 1
ATOM 909 O O . ALA A 1 118 ? 0.367 -21.157 -27.194 1.00 56.75 118 ALA A O 1
ATOM 910 N N . ARG A 1 119 ? 2.496 -20.657 -27.701 1.00 49.72 119 ARG A N 1
ATOM 911 C CA . ARG A 1 119 ? 2.397 -20.874 -29.157 1.00 49.72 119 ARG A CA 1
ATOM 912 C C . ARG A 1 119 ? 2.722 -22.296 -29.609 1.00 49.72 119 ARG A C 1
ATOM 914 O O . ARG A 1 119 ? 2.601 -22.586 -30.797 1.00 49.72 119 ARG A O 1
ATOM 921 N N . THR A 1 120 ? 3.111 -23.184 -28.699 1.00 41.75 120 THR A N 1
ATOM 922 C CA . THR A 1 120 ? 3.216 -24.607 -29.033 1.00 41.75 120 THR A CA 1
ATOM 923 C C . THR A 1 120 ? 1.803 -25.181 -28.940 1.00 41.75 120 THR A C 1
ATOM 925 O O . THR A 1 120 ? 1.221 -25.120 -27.856 1.00 41.75 120 THR A O 1
ATOM 928 N N . PRO A 1 121 ? 1.196 -25.678 -30.032 1.00 39.03 121 PRO A N 1
ATOM 929 C CA . PRO A 1 121 ? -0.166 -26.175 -29.969 1.00 39.03 121 PRO A CA 1
ATOM 930 C C . PRO A 1 121 ? -0.169 -27.416 -29.081 1.00 39.03 121 PRO A C 1
ATOM 932 O O . PRO A 1 121 ? 0.280 -28.489 -29.486 1.00 39.03 121 PRO A O 1
ATOM 935 N N . VAL A 1 122 ? -0.697 -27.283 -27.863 1.00 50.81 122 VAL A N 1
ATOM 936 C CA . VAL A 1 122 ? -1.235 -28.443 -27.161 1.00 50.81 122 VAL A CA 1
ATOM 937 C C . VAL A 1 122 ? -2.409 -28.881 -28.017 1.00 50.81 122 VAL A C 1
ATOM 939 O O . VAL A 1 122 ? -3.472 -28.263 -28.019 1.00 50.81 122 VAL A O 1
ATOM 942 N N . THR A 1 123 ? -2.169 -29.901 -28.833 1.00 37.94 123 THR A N 1
ATOM 943 C CA . THR A 1 123 ? -3.223 -30.587 -29.563 1.00 37.94 123 THR A CA 1
ATOM 944 C C . THR A 1 123 ? -4.136 -31.195 -28.505 1.00 37.94 123 THR A C 1
ATOM 946 O O . THR A 1 123 ? -3.842 -32.248 -27.947 1.00 37.94 123 THR A O 1
ATOM 949 N N . LEU A 1 124 ? -5.220 -30.491 -28.178 1.00 38.16 124 LEU A N 1
ATOM 950 C CA . LEU A 1 124 ? -6.331 -31.029 -27.406 1.00 38.16 124 LEU A CA 1
ATOM 951 C C . LEU A 1 124 ? -7.064 -32.026 -28.311 1.00 38.16 124 LEU A C 1
ATOM 953 O O . LEU A 1 124 ? -8.071 -31.700 -28.933 1.00 38.16 124 LEU A O 1
ATOM 957 N N . ILE A 1 125 ? -6.529 -33.244 -28.415 1.00 35.75 125 ILE A N 1
ATOM 958 C CA . ILE A 1 125 ? -7.352 -34.403 -28.757 1.00 35.75 125 ILE A CA 1
ATOM 959 C C . ILE A 1 125 ? -8.175 -34.710 -27.507 1.00 35.75 125 ILE A C 1
ATOM 961 O O . ILE A 1 125 ? -7.644 -34.802 -26.403 1.00 35.75 125 ILE A O 1
ATOM 965 N N . GLY A 1 126 ? -9.492 -34.739 -27.694 1.00 35.00 126 GLY A N 1
ATOM 966 C CA . GLY A 1 126 ? -10.474 -34.754 -26.622 1.00 35.00 126 GLY A CA 1
ATOM 967 C C . GLY A 1 126 ? -10.353 -35.926 -25.650 1.00 35.00 126 GLY A C 1
ATOM 968 O O . GLY A 1 126 ? -9.823 -36.987 -25.965 1.00 35.00 126 GLY A O 1
ATOM 969 N N . GLY A 1 127 ? -10.951 -35.718 -24.478 1.00 32.75 127 GLY A N 1
ATOM 970 C CA . GLY A 1 127 ? -11.085 -36.728 -23.435 1.00 32.75 127 GLY A CA 1
ATOM 971 C C . GLY A 1 127 ? -10.219 -36.417 -22.222 1.00 32.75 127 GLY A C 1
ATOM 972 O O . GLY A 1 127 ? -9.002 -36.482 -22.287 1.00 32.75 127 GLY A O 1
ATOM 973 N N . ARG A 1 128 ? -10.899 -36.046 -21.131 1.00 42.19 128 ARG A N 1
ATOM 974 C CA . ARG A 1 128 ? -10.464 -36.043 -19.724 1.00 42.19 128 ARG A CA 1
ATOM 975 C C . ARG A 1 128 ? -9.069 -36.643 -19.470 1.00 42.19 128 ARG A C 1
ATOM 977 O O . ARG A 1 128 ? -8.925 -37.854 -19.529 1.00 42.19 128 ARG A O 1
ATOM 984 N N . GLU A 1 129 ? -8.107 -35.792 -19.112 1.00 32.25 129 GLU A N 1
ATOM 985 C CA . GLU A 1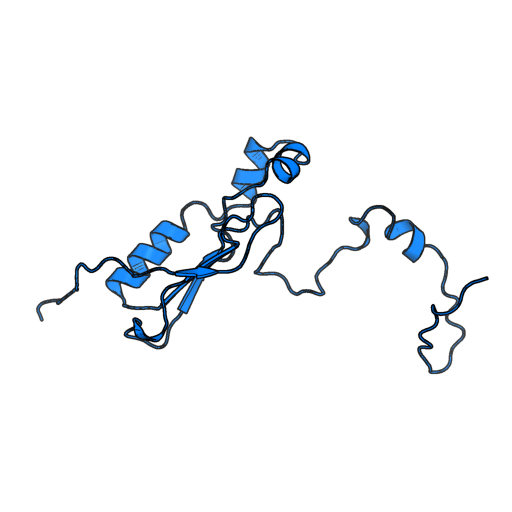 129 ? -7.305 -35.834 -17.874 1.00 32.25 129 GLU A CA 1
ATOM 986 C C . GLU A 1 129 ? -6.073 -34.925 -18.007 1.00 32.25 129 GLU A C 1
ATOM 988 O O . GLU A 1 129 ? -5.310 -34.992 -18.968 1.00 32.25 129 GLU A O 1
ATO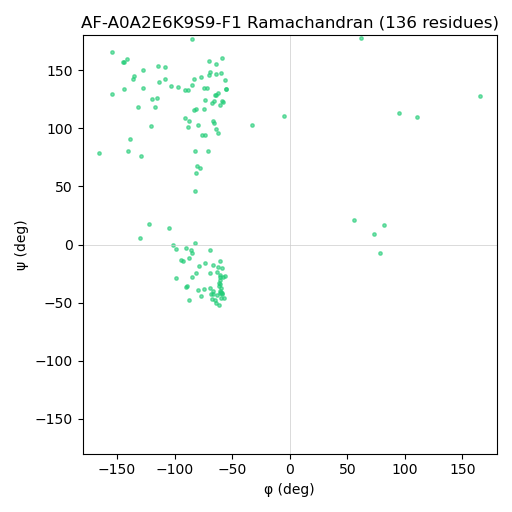M 993 N N . ALA A 1 130 ? -5.893 -34.028 -17.036 1.00 31.12 130 ALA A N 1
ATOM 994 C CA . ALA A 1 130 ? -4.699 -33.205 -16.918 1.00 31.12 130 ALA A CA 1
ATOM 995 C C . ALA A 1 130 ? -3.585 -34.049 -16.283 1.00 31.12 130 ALA A C 1
ATOM 997 O O . ALA A 1 130 ? -3.585 -34.262 -15.071 1.00 31.12 130 ALA A O 1
ATOM 998 N N . VAL A 1 131 ? -2.638 -34.528 -17.092 1.00 31.06 131 VAL A N 1
ATOM 999 C CA . VAL A 1 131 ? -1.432 -35.195 -16.588 1.00 31.06 131 VAL A CA 1
ATOM 1000 C C . VAL A 1 131 ? -0.330 -34.155 -16.399 1.00 31.06 131 VAL A C 1
ATOM 1002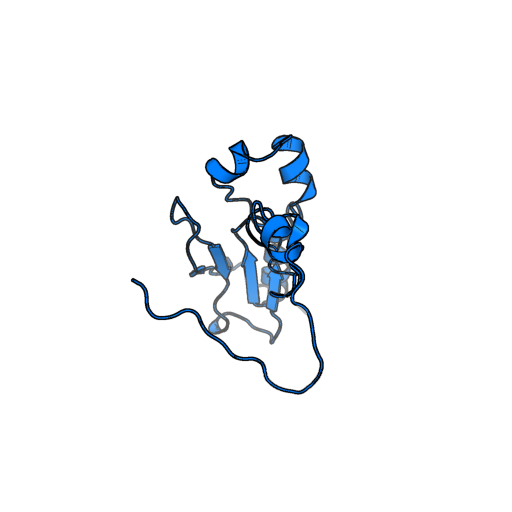 O O . VAL A 1 131 ? 0.240 -33.624 -17.350 1.00 31.06 131 VAL A O 1
ATOM 1005 N N . TRP A 1 132 ? -0.042 -33.874 -15.130 1.00 31.42 132 TRP A N 1
ATOM 1006 C CA . TRP A 1 132 ? 1.190 -33.247 -14.669 1.00 31.42 132 TRP A CA 1
ATOM 1007 C C . TRP A 1 132 ? 2.370 -34.178 -14.964 1.00 31.42 132 TRP A C 1
ATOM 1009 O O . TRP A 1 132 ? 2.338 -35.342 -14.574 1.00 31.42 132 TRP A O 1
ATOM 1019 N N . GLY A 1 133 ? 3.427 -33.685 -15.611 1.00 29.11 133 GLY A N 1
ATOM 1020 C CA . GLY A 1 133 ? 4.585 -34.529 -15.904 1.00 29.11 133 GLY A CA 1
ATOM 1021 C C . GLY A 1 133 ? 5.829 -33.763 -16.321 1.00 29.11 133 GLY A C 1
ATOM 1022 O O . GLY A 1 133 ? 6.149 -33.738 -17.499 1.00 29.11 133 GLY A O 1
ATOM 1023 N N . TRP A 1 134 ? 6.550 -33.190 -15.353 1.00 31.09 134 TRP A N 1
ATOM 1024 C CA . TRP A 1 134 ? 7.988 -32.931 -15.494 1.00 31.09 134 TRP A CA 1
ATOM 1025 C C . TRP A 1 134 ? 8.692 -33.222 -14.164 1.00 31.09 134 TRP A C 1
ATOM 1027 O O . TRP A 1 134 ? 8.973 -32.328 -13.373 1.00 31.09 134 TRP A O 1
ATOM 1037 N N . PHE A 1 135 ? 8.956 -34.506 -13.926 1.00 36.09 135 PHE A N 1
ATOM 1038 C CA . PHE A 1 135 ? 10.069 -34.978 -13.106 1.00 36.09 135 PHE A CA 1
ATOM 1039 C C . PHE A 1 135 ? 10.743 -36.135 -13.849 1.00 36.09 135 PHE A C 1
ATOM 1041 O O . PHE A 1 135 ? 10.053 -36.968 -14.433 1.00 36.09 135 PHE A O 1
ATOM 1048 N N . HIS A 1 136 ? 12.068 -36.193 -13.695 1.00 31.80 136 HIS A N 1
ATOM 1049 C CA . HIS A 1 136 ? 13.055 -37.161 -14.196 1.00 31.80 136 HIS A CA 1
ATOM 1050 C C . HIS A 1 136 ? 13.747 -36.771 -15.501 1.00 31.80 136 HIS A C 1
ATOM 1052 O O . HIS A 1 136 ? 13.144 -36.671 -16.565 1.00 31.80 136 HIS A O 1
ATOM 1058 N N . GLY A 1 137 ? 15.050 -36.526 -15.355 1.00 33.56 137 GLY A N 1
ATOM 1059 C CA . GLY A 1 137 ? 15.972 -36.298 -16.450 1.00 33.56 137 GLY A CA 1
ATOM 1060 C C . GLY A 1 137 ? 16.522 -37.582 -17.058 1.00 33.56 137 GLY A C 1
ATOM 1061 O O . GLY A 1 137 ? 16.286 -38.684 -16.564 1.00 33.56 137 GLY A O 1
ATOM 1062 N N . ALA A 1 138 ? 17.309 -37.363 -18.101 1.00 33.06 138 ALA A N 1
ATOM 1063 C CA . ALA A 1 138 ? 18.562 -38.028 -18.428 1.00 33.06 138 ALA A CA 1
ATOM 1064 C C . ALA A 1 138 ? 19.376 -37.026 -19.259 1.00 33.06 138 ALA A C 1
ATOM 1066 O O . ALA A 1 138 ? 18.740 -36.294 -20.054 1.00 33.06 138 ALA A O 1
#

pLDDT: mean 80.59, std 23.08, range [29.11, 98.06]

Solvent-accessible surface area (backbone atoms only — not comparable to full-atom values): 8636 Å² total; per-residue (Å²): 129,85,83,85,69,76,91,59,83,82,65,70,47,75,40,73,60,34,78,87,81,58,45,54,27,26,38,31,34,57,68,93,74,33,77,47,103,45,73,49,77,36,53,33,48,14,72,65,69,42,66,74,57,49,74,69,41,94,50,47,73,65,48,54,62,73,52,33,48,81,62,48,57,60,54,51,51,52,50,25,53,75,70,27,34,22,41,39,38,27,27,39,23,33,87,81,51,54,75,88,55,60,92,83,75,63,70,55,75,76,40,86,77,41,52,63,61,72,66,54,80,76,77,80,71,81,76,96,77,90,79,86,84,91,80,86,89,132

Foldseek 3Di:
DPPDQPPDQQDKDFDDADPPPGDGFKIKGPPVQAPDPAEAEAQAQADPDDPVLCVPDPDNVVVQVVQHPHPVVVVVSVVCRSRRHIYMHGNHHVSVPRPPDDPPPDPLVPDPPSVVVVPPDPPCPDDDDDDDDDDDDD

=== Feature glossary ===
A reading guide for the features in this record.

Start from the sequence.

  · Sequence gives the chain of amino acids in standard one-letter code (A=alanine, C=cysteine, …, Y=tyrosine), read N→C. It is the only feature that is directly encoded by the gene; all structural features are derived from the folded form of this sequence.

Fold it, and you get atomic coordinates and the backbone conformation that goes with them.

  · Structure coordinates are given as an mmCIF _atom_site loop: one row per atom with element, residue name, chain id, sequence number, and x/y/z position in Å. Only the four main-chain atoms per residue are included here; side chains are omitted to keep the record compact.

  · Backbone dihedral angles. Every residue except chain termini has a φ (preceding-C → N → Cα → C) and a ψ (N → Cα → C → next-N). They are reported in degrees following the IUPAC sign convention. Secondary structure is essentially a statement about which (φ, ψ) basin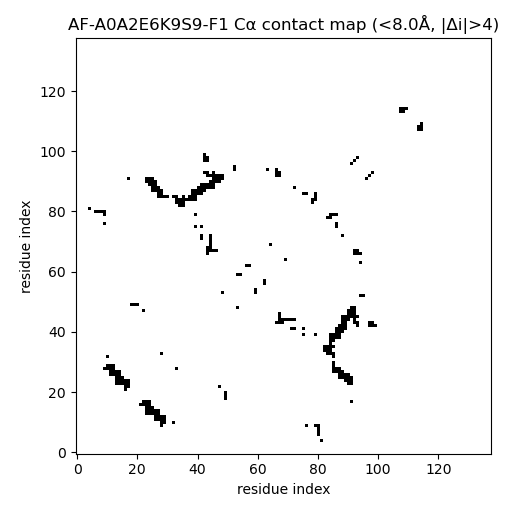 each residue occupies.

  · Eight-state secondary structure (DSSP): H is the canonical α-helix, G the tighter 3₁₀-helix, I the wider π-helix; E/B are β-structure, T and S are turns and bends, and '-' is everything else. DSSP derives these from the pattern of main-chain N–H···O=C hydrogen bonds, not from the sequence.

  · SS3 is a coarse helix/strand/coil call (letters a/b/c) made by the P-SEA algorithm from inter-Cα distances and dihedrals. It is less detailed than DSSP but needs only Cα positions.

Summarize the fold with a handful of shape descriptors and a per-residue structural alphabet.

  · Radius of gyration (Rg) is the root-mean-square distance of Cα atoms from their centroid — a single number for overall size and compactness. A globular domain of N residues has Rg ≈ 2.2·N^0.38 Å; an extended or disordered chain has a much larger Rg. The Cα contact count is the number of residue pairs whose Cα atoms are within 8 Å and are more than four positions apart in sequence — a standard proxy for tertiary packing density. The bounding box is the smallest axis-aligned box enclosing all Cα atoms.

  · 3Di is Foldseek's structural alphabet. Each residue is assigned one of twenty discrete states based on how its Cα sits relative to its spatial (not sequential) neighbors. Aligning 3Di strings finds structural homologs roughly as well as full 3D superposition, but orders of magnitude faster.

  · Solvent-accessible surface area (SASA) is the area in Å² traced out by the centre of a 1.4 Å probe sphere (a water molecule) rolled over the protein's van der Waals surface (Shrake–Rupley / Lee–Richards construction). Buried residues have near-zero SASA; fully exposed residues can exceed 200 Å². The total SASA scales roughly with the number of surface residues.

Ask how reliable the model is.

  · For AlphaFold models, the B-factor field carries pLDDT — the model's own estimate of local accuracy on a 0–100 scale. Regions with pLDDT<50 should be treated as essentially unmodeled; they often correspond to intrinsically disordered segments.

  · For experimental (PDB) structures, the B-factor (temperature factor) quantifies the positional spread of each atom in the crystal — a combination of thermal vibration and static disorder — in units of Å². High B-factors mark flexible loops or poorly resolved regions; low B-factors mark the rigid, well-ordered core.

  · Predicted Aligned Error (PAE) is an AlphaFold confidence matrix: entry (i, j) is the expected error in the position of residue j, in ångströms, when the prediction is superimposed on the true structure at residue i. Low PAE within a block of residues means that block is internally rigid and well-predicted; high PAE between two blocks means their relative placement is uncertain even if each block individually is confident.

Place it in context: what it resembles, what it is annotated as, and how it looks.

  · Structural nearest neighbors (via Foldseek easy-search vs the PDB). Reported per hit: target PDB id, E-value, and alignment TM-score. A TM-score above ~0.5 is the conventional threshold for 'same fold'.

  · Functional annotations link the protein to curated databases. InterPro entries identify conserved domains and families by matching the sequence against member-database signatures (Pfam, PROSITE, CDD, …). Gene Ontology (GO) terms describe molecular function, biological process, and cellular component in a controlled vocabulary. CATH places the structure in a hierarchical fold classification (Class/Architecture/Topology/Homologous-superfamily). The organism is the source species.

  · The contact map is a binary N×N matrix image: pixel (i, j) is dark where Cα_i and Cα_j are within 8 Å and |i−j|>4. Because the |i−j|>4 filter removes local helical contacts, off-diagonal stripes parallel to the main diagonal indicate parallel β-sheets; stripes perpendicular to it indicate antiparallel β-sheets. The Ramachandran plot scatters every residue's (φ, ψ) pair against the sterically allowed regions. The PAE heatmap renders the predicted-aligned-error matrix.

  · Six rendered views show the 3D structure from the faces of a cube — i.e. along ±x, ±y, ±z. Rendering representation is drawn randomly per protein from cartoon (secondary-structure ribbons), sticks (backbone bonds), or molecular surface; coloring is either N→C rainbow (blue at the N-terminus through red at the C-terminus) or one color per chain.